Protein AF-A0A258JWQ1-F1 (afdb_monomer_lite)

Sequence (108 aa):
DQKWYSHDSGIPHIKLFWLHVFNKKRPSMVSNYIIPSEFEMLEALSKNSGVAVTWDINARSFIQEEKLQLLWKTDQMPGTEAYLLSAKNTGFNLVAEEIESELKKLLS

Foldseek 3Di:
DAAEEEQDQVCPQQQQCCCQVVVDGRPPDGHPYHHNDPLVSLVVCLVDGHDYGDDCVSCVVCVVVVSDDDPDDDPRGDDDDDDDDDDPDCPCVVVSVVVVVVVVVVVD

Secondary structure (DSSP, 8-state):
---BEES-SS-HHHHHHHHHHHSSPPPS---SEE-SSHHHHHHHHHTSS-B----HHHHHHHHHTTSS------S-SPP--------SSGGGHHHHHHHHHHHHHHH-

Structure (mmCIF, N/CA/C/O backbone):
data_AF-A0A258JWQ1-F1
#
_entry.id   AF-A0A258JWQ1-F1
#
loop_
_atom_site.group_PDB
_atom_site.id
_atom_site.type_symbol
_atom_site.label_atom_id
_atom_site.label_alt_id
_atom_site.label_comp_id
_atom_site.label_asym_id
_atom_site.label_entity_id
_atom_site.label_seq_id
_atom_site.pdbx_PDB_ins_code
_atom_site.Cartn_x
_atom_site.Cartn_y
_atom_site.Cartn_z
_atom_site.occupancy
_atom_site.B_iso_or_equiv
_atom_site.auth_seq_id
_atom_site.auth_comp_id
_atom_site.auth_asym_id
_atom_site.auth_atom_id
_atom_site.pdbx_PDB_model_num
ATOM 1 N N . ASP A 1 1 ? 15.851 -0.627 -17.740 1.00 82.25 1 ASP A N 1
ATOM 2 C CA . ASP A 1 1 ? 15.770 -0.615 -16.265 1.00 82.25 1 ASP A CA 1
ATOM 3 C C . ASP A 1 1 ? 14.334 -0.582 -15.781 1.00 82.25 1 ASP A C 1
ATOM 5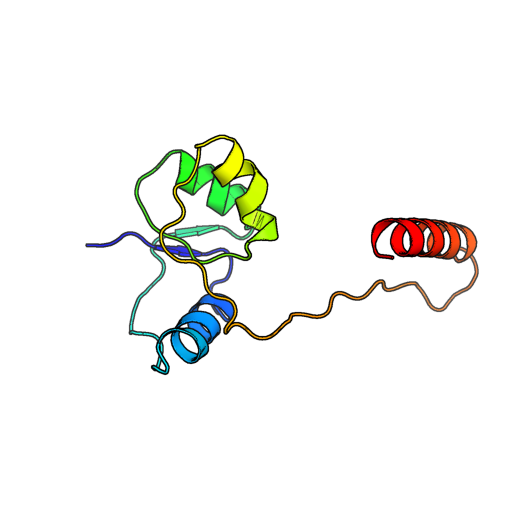 O O . ASP A 1 1 ? 13.502 0.075 -16.398 1.00 82.25 1 ASP A O 1
ATOM 9 N N . GLN A 1 2 ? 14.037 -1.314 -14.706 1.00 87.69 2 GLN A N 1
ATOM 10 C CA . GLN A 1 2 ? 12.702 -1.371 -14.107 1.00 87.69 2 GLN A CA 1
ATOM 11 C C . GLN A 1 2 ? 12.438 -0.118 -13.264 1.00 87.69 2 GLN A C 1
ATOM 13 O O . GLN A 1 2 ? 13.208 0.173 -12.351 1.00 87.69 2 GLN A O 1
ATOM 18 N N . LYS A 1 3 ? 11.329 0.582 -13.536 1.00 92.81 3 LYS A N 1
ATOM 19 C CA . LYS A 1 3 ? 10.863 1.719 -12.729 1.00 92.81 3 LYS A CA 1
ATOM 20 C C . LYS A 1 3 ? 10.084 1.227 -11.511 1.00 92.81 3 LYS A C 1
ATOM 22 O O . LYS A 1 3 ? 9.146 0.443 -11.671 1.00 92.81 3 LYS A O 1
ATOM 27 N N . TRP A 1 4 ? 10.451 1.711 -10.331 1.00 91.31 4 TRP A N 1
ATOM 28 C CA . TRP A 1 4 ? 9.839 1.373 -9.049 1.00 91.31 4 TRP A CA 1
ATOM 29 C C . TRP A 1 4 ? 9.147 2.577 -8.418 1.00 91.31 4 TRP A C 1
ATOM 31 O O . TRP A 1 4 ? 9.740 3.653 -8.305 1.00 91.31 4 TRP A O 1
ATOM 41 N N . TYR A 1 5 ? 7.917 2.357 -7.969 1.00 93.19 5 TYR A N 1
ATOM 42 C CA . TYR A 1 5 ? 7.102 3.309 -7.226 1.00 93.19 5 TYR A CA 1
ATOM 43 C C . TYR A 1 5 ? 6.995 2.851 -5.765 1.00 93.19 5 TYR A C 1
ATOM 45 O O . TYR A 1 5 ? 6.887 1.654 -5.488 1.00 93.19 5 TYR A O 1
ATOM 53 N N . SER A 1 6 ? 7.064 3.799 -4.833 1.00 90.44 6 SER A N 1
ATOM 54 C CA . SER A 1 6 ? 6.908 3.567 -3.392 1.00 90.44 6 SER A CA 1
ATOM 55 C C . SER A 1 6 ? 6.200 4.751 -2.742 1.00 90.44 6 SER A C 1
ATOM 57 O O . SER A 1 6 ? 6.323 5.870 -3.235 1.00 90.44 6 SER A O 1
ATOM 59 N N . HIS A 1 7 ? 5.500 4.524 -1.630 1.00 87.44 7 HIS A N 1
ATOM 60 C CA . HIS A 1 7 ? 4.893 5.608 -0.852 1.00 87.44 7 HIS A CA 1
ATOM 61 C C . HIS A 1 7 ? 5.747 6.057 0.338 1.00 87.44 7 HIS A C 1
ATOM 63 O O . HIS A 1 7 ? 5.671 7.199 0.774 1.00 87.44 7 HIS A O 1
ATOM 69 N N . ASP A 1 8 ? 6.632 5.185 0.815 1.00 80.94 8 ASP A N 1
ATOM 70 C CA . ASP A 1 8 ? 7.587 5.479 1.881 1.00 80.94 8 ASP A CA 1
ATOM 71 C C . ASP A 1 8 ? 9.020 5.319 1.351 1.00 80.94 8 ASP A C 1
ATOM 73 O O . ASP A 1 8 ? 9.296 4.456 0.516 1.00 80.94 8 ASP A O 1
ATOM 77 N N . SER A 1 9 ? 9.938 6.151 1.836 1.00 63.03 9 SER A N 1
ATOM 78 C CA . SER A 1 9 ? 11.378 6.083 1.571 1.00 63.03 9 SER A CA 1
ATOM 79 C C . SER A 1 9 ? 12.112 5.046 2.433 1.00 63.03 9 SER A C 1
ATOM 81 O O . SER A 1 9 ? 13.160 4.548 2.019 1.00 63.03 9 SER A O 1
ATOM 83 N N . GLY A 1 10 ? 11.554 4.671 3.593 1.00 62.03 10 GLY A N 1
ATOM 84 C CA . GLY A 1 10 ? 12.067 3.597 4.457 1.00 62.03 10 GLY A CA 1
ATOM 85 C C . GLY A 1 10 ? 11.683 2.192 3.977 1.00 62.03 10 GLY A C 1
ATOM 86 O O . GLY A 1 10 ? 12.328 1.200 4.319 1.00 62.03 10 GLY A O 1
ATOM 87 N N . ILE A 1 11 ? 10.649 2.123 3.138 1.00 65.38 11 ILE A N 1
ATOM 88 C CA . ILE A 1 11 ? 10.155 0.952 2.416 1.00 65.38 11 ILE A CA 1
ATOM 89 C C . ILE A 1 11 ? 10.035 -0.351 3.257 1.00 65.38 11 ILE A C 1
ATOM 91 O O . ILE A 1 11 ? 10.526 -1.410 2.827 1.00 65.38 11 ILE A O 1
ATOM 95 N N . PRO A 1 12 ? 9.361 -0.345 4.429 1.00 71.00 12 PRO A N 1
ATOM 96 C CA . PRO A 1 12 ? 9.192 -1.557 5.233 1.00 71.00 12 PRO A CA 1
ATOM 97 C C . PRO A 1 12 ? 8.458 -2.666 4.472 1.00 71.00 12 PRO A C 1
ATOM 99 O O . PRO A 1 12 ? 8.894 -3.814 4.496 1.00 71.00 12 PRO A O 1
ATOM 102 N N . HIS A 1 13 ? 7.406 -2.327 3.720 1.00 76.62 13 HIS A N 1
ATOM 103 C CA . HIS A 1 13 ? 6.570 -3.309 3.020 1.00 76.62 13 HIS A CA 1
ATOM 104 C C . HIS A 1 13 ? 7.313 -4.050 1.902 1.00 76.62 13 HIS A C 1
ATOM 106 O O . HIS A 1 13 ? 7.201 -5.267 1.805 1.00 76.62 13 HIS A O 1
ATOM 112 N N . ILE A 1 14 ? 8.153 -3.368 1.111 1.00 80.19 14 ILE A N 1
ATOM 113 C CA . ILE A 1 14 ? 8.996 -4.046 0.104 1.00 80.19 14 ILE A CA 1
ATOM 114 C C . ILE A 1 14 ? 10.068 -4.888 0.794 1.00 80.19 14 ILE A C 1
ATOM 116 O O . ILE A 1 14 ? 10.371 -5.993 0.356 1.00 80.19 14 ILE A O 1
ATOM 120 N N . LYS A 1 15 ? 10.657 -4.404 1.894 1.00 84.25 15 LYS A N 1
ATOM 121 C CA . LYS A 1 15 ? 11.621 -5.215 2.646 1.00 84.25 15 LYS A CA 1
ATOM 122 C C . LYS A 1 15 ? 10.971 -6.505 3.161 1.00 84.25 15 LYS A C 1
ATOM 124 O O . LYS A 1 15 ? 11.559 -7.571 2.993 1.00 84.25 15 LYS A O 1
ATOM 129 N N . LEU A 1 16 ? 9.777 -6.403 3.745 1.00 86.50 16 LEU A N 1
ATOM 130 C CA . LEU A 1 16 ? 9.007 -7.540 4.246 1.00 86.50 16 LEU A CA 1
ATOM 131 C C . LEU A 1 16 ? 8.565 -8.467 3.116 1.00 86.50 16 LEU A C 1
ATOM 133 O O . LEU A 1 16 ? 8.751 -9.670 3.241 1.00 86.50 16 LEU A O 1
ATOM 137 N N . PHE A 1 17 ? 8.086 -7.942 1.987 1.00 88.25 17 PHE A N 1
ATOM 138 C CA . PHE A 1 17 ? 7.730 -8.774 0.838 1.00 88.25 17 PHE A CA 1
ATOM 139 C C . PHE A 1 17 ? 8.923 -9.606 0.375 1.00 88.25 17 PHE A C 1
ATOM 141 O O . PHE A 1 17 ? 8.803 -10.811 0.214 1.00 88.25 17 PHE A O 1
ATOM 148 N N . TRP A 1 18 ? 10.111 -9.024 0.215 1.00 89.44 18 TRP A N 1
ATOM 149 C CA . TRP A 1 18 ? 11.258 -9.797 -0.273 1.00 89.44 18 TRP A CA 1
ATOM 150 C C . TRP A 1 18 ? 11.692 -10.857 0.739 1.00 89.44 18 TRP A C 1
ATOM 152 O O . TRP A 1 18 ? 12.027 -11.982 0.355 1.00 89.44 18 TRP A O 1
ATOM 162 N N . LEU A 1 19 ? 11.626 -10.513 2.026 1.00 90.62 19 LEU A N 1
ATOM 163 C CA . LEU A 1 19 ? 11.926 -11.435 3.109 1.00 90.62 19 LEU A CA 1
ATOM 164 C C . LEU A 1 19 ? 10.931 -12.602 3.155 1.00 90.62 19 LEU A C 1
ATOM 166 O O . LEU A 1 19 ? 11.361 -13.745 3.177 1.00 90.62 19 LEU A O 1
ATOM 170 N N . HIS A 1 20 ? 9.626 -12.341 3.143 1.00 89.94 20 HIS A N 1
ATOM 171 C CA . HIS A 1 20 ? 8.603 -13.370 3.345 1.00 89.94 20 HIS A CA 1
ATOM 172 C C . HIS A 1 20 ? 8.236 -14.130 2.066 1.00 89.94 20 HIS A C 1
ATOM 174 O O . HIS A 1 20 ? 7.953 -15.321 2.116 1.00 89.94 20 HIS A O 1
ATOM 180 N N . VAL A 1 21 ? 8.267 -13.470 0.908 1.00 88.69 21 VAL A N 1
ATOM 181 C CA . VAL A 1 21 ? 7.835 -14.059 -0.370 1.00 88.69 21 VAL A CA 1
ATOM 182 C C . VAL A 1 21 ? 8.967 -14.807 -1.057 1.00 88.69 21 VAL A C 1
ATOM 184 O O . VAL A 1 21 ? 8.743 -15.861 -1.645 1.00 88.69 21 VAL A O 1
ATOM 187 N N . PHE A 1 22 ? 10.193 -14.283 -0.978 1.00 89.50 22 PHE A N 1
ATOM 188 C CA . PHE A 1 22 ? 11.351 -14.880 -1.646 1.00 89.50 22 PHE A CA 1
ATOM 189 C C . PHE A 1 22 ? 12.375 -15.485 -0.688 1.00 89.50 22 PHE A C 1
ATOM 191 O O . PHE A 1 22 ? 13.378 -16.018 -1.165 1.00 89.50 22 PHE A O 1
ATOM 198 N N . ASN A 1 23 ? 12.163 -15.394 0.631 1.00 89.38 23 ASN A N 1
ATOM 199 C CA . ASN A 1 23 ? 13.141 -15.790 1.648 1.00 89.38 23 ASN A CA 1
ATOM 200 C C . ASN A 1 23 ? 14.527 -15.166 1.401 1.00 89.38 23 ASN A C 1
ATOM 202 O O . ASN A 1 23 ? 15.565 -15.824 1.494 1.00 89.38 23 ASN A O 1
ATOM 206 N N . LYS A 1 24 ? 14.545 -13.893 0.982 1.00 88.69 24 LYS A N 1
ATOM 207 C CA . LYS A 1 24 ? 15.761 -13.191 0.556 1.00 88.69 24 LYS A CA 1
ATOM 208 C C . LYS A 1 24 ? 15.820 -11.781 1.114 1.00 88.69 24 LYS A C 1
ATOM 210 O O . LYS A 1 24 ? 14.814 -11.104 1.304 1.00 88.69 24 LYS A O 1
ATOM 215 N N . LYS A 1 25 ? 17.047 -11.290 1.300 1.00 84.44 25 LYS A N 1
ATOM 216 C CA . LYS A 1 25 ? 17.266 -9.862 1.526 1.00 84.44 25 LYS A CA 1
ATOM 217 C C . LYS A 1 25 ? 16.783 -9.089 0.298 1.00 84.44 25 LYS A C 1
ATOM 219 O O . LYS A 1 25 ? 17.044 -9.487 -0.838 1.00 84.44 25 LYS A O 1
ATOM 224 N N . ARG A 1 26 ? 16.125 -7.957 0.544 1.00 82.44 26 ARG A N 1
ATOM 225 C CA . ARG A 1 26 ? 15.786 -6.986 -0.496 1.00 82.44 26 ARG A CA 1
ATOM 226 C C . ARG A 1 26 ? 17.046 -6.637 -1.322 1.00 82.44 26 ARG A C 1
ATOM 228 O O . ARG A 1 26 ? 18.066 -6.288 -0.719 1.00 82.44 26 ARG A O 1
ATOM 235 N N . PRO A 1 27 ? 16.988 -6.698 -2.665 1.00 80.69 27 PRO A N 1
ATOM 236 C CA . PRO A 1 27 ? 18.031 -6.201 -3.548 1.00 80.69 27 PRO A CA 1
ATOM 237 C C . PRO A 1 27 ? 18.345 -4.733 -3.263 1.00 80.69 27 PRO A C 1
ATOM 239 O O . PRO A 1 27 ? 17.515 -4.000 -2.719 1.00 80.69 27 PRO A O 1
ATOM 242 N N . SER A 1 28 ? 19.509 -4.272 -3.714 1.00 77.06 28 SER A N 1
ATOM 243 C CA . SER A 1 28 ? 19.875 -2.849 -3.737 1.00 77.06 28 SER A CA 1
ATOM 244 C C . SER A 1 28 ? 19.069 -2.073 -4.795 1.00 77.06 28 SER A C 1
ATOM 246 O O . SER A 1 28 ? 19.629 -1.403 -5.653 1.00 77.06 28 SER A O 1
ATOM 248 N N . MET A 1 29 ? 17.743 -2.210 -4.779 1.00 75.19 29 MET A N 1
ATOM 249 C CA . MET A 1 29 ? 16.819 -1.4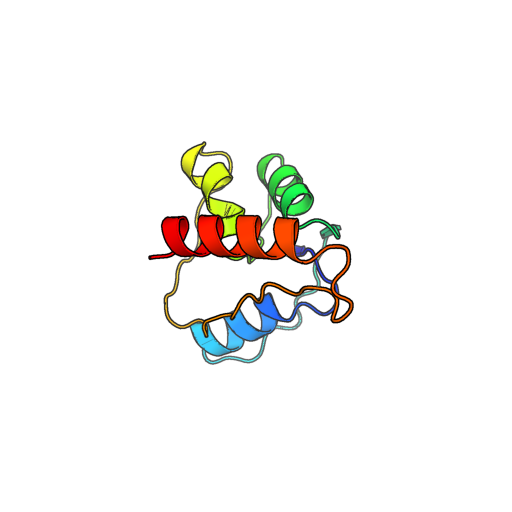25 -5.592 1.00 75.19 29 MET A CA 1
ATOM 250 C C . MET A 1 29 ? 16.624 -0.055 -4.941 1.00 75.19 29 MET A C 1
ATOM 252 O O . MET A 1 29 ? 16.554 0.046 -3.713 1.00 75.19 29 MET A O 1
ATOM 256 N N . VAL A 1 30 ? 16.497 0.987 -5.753 1.00 79.38 30 VAL A N 1
ATOM 257 C CA . VAL A 1 30 ? 16.146 2.341 -5.316 1.00 79.38 30 VAL A CA 1
ATOM 258 C C . VAL A 1 30 ? 14.822 2.687 -5.978 1.00 79.38 30 VAL A C 1
ATOM 260 O O . VAL A 1 30 ? 14.669 2.475 -7.180 1.00 79.38 30 VAL A O 1
ATOM 263 N N . SER A 1 31 ? 13.853 3.163 -5.198 1.00 85.56 31 SER A N 1
ATOM 264 C CA . SER A 1 31 ? 12.580 3.619 -5.756 1.00 85.56 31 SER A CA 1
ATOM 265 C C . SER A 1 31 ? 12.840 4.825 -6.651 1.00 85.56 31 SER A C 1
ATOM 267 O O . SER A 1 31 ? 13.473 5.787 -6.221 1.00 85.56 31 SER A O 1
ATOM 269 N N . ASN A 1 32 ? 12.365 4.774 -7.893 1.00 91.88 32 ASN A N 1
ATOM 270 C CA . ASN A 1 32 ? 12.500 5.885 -8.833 1.00 91.88 32 ASN A CA 1
ATOM 271 C C . ASN A 1 32 ? 11.554 7.031 -8.464 1.00 91.88 32 ASN A C 1
ATOM 273 O O . ASN A 1 32 ? 11.896 8.193 -8.659 1.00 91.88 32 ASN A O 1
ATOM 277 N N . TYR A 1 33 ? 10.383 6.688 -7.925 1.00 92.38 33 TYR A N 1
ATOM 278 C CA . TYR A 1 33 ? 9.355 7.635 -7.515 1.00 92.38 33 TYR A CA 1
ATOM 279 C C . TYR A 1 33 ? 8.900 7.314 -6.092 1.00 92.38 33 TYR A C 1
ATOM 281 O O . TYR A 1 33 ? 8.555 6.168 -5.792 1.00 92.38 33 TYR A O 1
ATOM 289 N N . ILE A 1 34 ? 8.917 8.328 -5.225 1.00 91.50 34 ILE A N 1
ATOM 290 C CA . ILE A 1 34 ? 8.437 8.247 -3.844 1.00 91.50 34 ILE A CA 1
ATOM 291 C C . ILE A 1 34 ? 7.282 9.242 -3.706 1.00 91.50 34 ILE A C 1
ATOM 293 O O . ILE A 1 34 ? 7.512 10.448 -3.755 1.00 91.50 34 ILE A O 1
ATOM 297 N N . ILE A 1 35 ? 6.051 8.737 -3.601 1.00 92.75 35 ILE A N 1
ATOM 298 C CA . ILE A 1 35 ? 4.816 9.536 -3.566 1.00 92.75 35 ILE A CA 1
ATOM 299 C C . ILE A 1 35 ? 4.111 9.259 -2.230 1.00 92.75 35 ILE A C 1
ATOM 301 O O . ILE A 1 35 ? 3.561 8.173 -2.084 1.00 92.75 35 ILE A O 1
ATOM 305 N N . PRO A 1 36 ? 4.112 10.194 -1.260 1.00 90.44 36 PRO A N 1
ATOM 306 C CA . PRO A 1 36 ? 3.704 9.924 0.125 1.00 90.44 36 PRO A CA 1
ATOM 307 C C . PRO A 1 36 ? 2.327 9.272 0.309 1.00 90.44 36 PRO A C 1
ATOM 309 O O . PRO A 1 36 ? 2.137 8.483 1.231 1.00 90.44 36 PRO A O 1
ATOM 312 N N . SER A 1 37 ? 1.366 9.589 -0.559 1.00 92.00 37 SER A N 1
ATOM 313 C CA . SER A 1 37 ? 0.060 8.936 -0.572 1.00 92.00 37 SER A CA 1
ATOM 314 C C . SER A 1 37 ? 0.115 7.660 -1.408 1.00 92.00 37 SER A C 1
ATOM 316 O O . SER A 1 37 ? 0.356 7.706 -2.614 1.00 92.00 37 SER A O 1
ATOM 318 N N . GLU A 1 38 ? -0.161 6.510 -0.788 1.00 91.56 38 GLU A N 1
ATOM 319 C CA . GLU A 1 38 ? -0.208 5.233 -1.507 1.00 91.56 38 GLU A CA 1
ATOM 320 C C . GLU A 1 38 ? -1.300 5.221 -2.587 1.00 91.56 38 GLU A C 1
ATOM 322 O O . GLU A 1 38 ? -1.086 4.682 -3.671 1.00 91.56 38 GLU A O 1
ATOM 327 N N . PHE A 1 39 ? -2.431 5.889 -2.343 1.00 95.06 39 PHE A N 1
ATOM 328 C CA . PHE A 1 39 ? -3.475 6.055 -3.353 1.00 95.06 39 PHE A CA 1
ATOM 329 C C . PHE A 1 39 ? -2.972 6.861 -4.558 1.00 95.06 39 PHE A C 1
ATOM 331 O O . PHE A 1 39 ? -3.106 6.417 -5.696 1.00 95.06 39 PHE A O 1
ATOM 338 N N . GLU A 1 40 ? -2.337 8.015 -4.326 1.00 96.25 40 GLU A N 1
ATOM 339 C CA . GLU A 1 40 ? -1.783 8.837 -5.412 1.00 96.25 40 GLU A CA 1
ATOM 340 C C . GLU A 1 40 ? -0.647 8.116 -6.147 1.00 96.25 40 GLU A C 1
ATOM 342 O O . GLU A 1 40 ? -0.499 8.263 -7.360 1.00 96.25 40 GLU A O 1
ATOM 347 N N . MET A 1 41 ? 0.137 7.300 -5.437 1.00 95.88 41 MET A N 1
ATOM 348 C CA . MET A 1 41 ? 1.163 6.446 -6.028 1.00 95.88 41 MET A CA 1
ATOM 349 C C . MET A 1 41 ? 0.551 5.433 -7.003 1.00 95.88 41 MET A C 1
ATOM 351 O O . MET A 1 41 ? 1.062 5.280 -8.113 1.00 95.88 41 MET A O 1
ATOM 355 N N . LEU A 1 42 ? -0.528 4.747 -6.610 1.00 96.81 42 LEU A N 1
ATOM 356 C CA . LEU A 1 42 ? -1.228 3.780 -7.464 1.00 96.81 42 LEU A CA 1
ATOM 357 C C . LEU A 1 42 ? -1.935 4.463 -8.639 1.00 96.81 42 LEU A C 1
ATOM 359 O O . LEU A 1 42 ? -1.854 3.972 -9.764 1.00 96.81 42 LEU A O 1
ATOM 363 N N . GLU A 1 43 ? -2.535 5.631 -8.418 1.00 97.69 43 GLU A N 1
ATOM 364 C CA . GLU A 1 43 ? -3.122 6.462 -9.472 1.00 97.69 43 GLU A CA 1
ATOM 365 C C . GLU A 1 43 ? -2.057 6.889 -10.497 1.00 97.69 43 GLU A C 1
ATOM 367 O O . GLU A 1 43 ? -2.252 6.741 -11.706 1.00 97.69 43 GLU A O 1
ATOM 372 N N . ALA A 1 44 ? -0.891 7.352 -10.038 1.00 97.31 44 ALA A N 1
ATOM 373 C CA . ALA A 1 44 ? 0.229 7.694 -10.909 1.00 97.31 44 ALA A CA 1
ATOM 374 C C . ALA A 1 44 ? 0.763 6.466 -11.659 1.00 97.31 44 ALA A C 1
ATOM 376 O O . ALA A 1 44 ? 1.029 6.557 -12.860 1.00 97.31 44 ALA A O 1
ATOM 377 N N . LEU A 1 45 ? 0.892 5.322 -10.982 1.00 97.25 45 LEU A N 1
ATOM 378 C CA . LEU A 1 45 ? 1.315 4.069 -11.600 1.00 97.25 45 LEU A CA 1
ATOM 379 C C . LEU A 1 45 ? 0.321 3.605 -12.671 1.00 97.25 45 LEU A C 1
ATOM 381 O O . LEU A 1 45 ? 0.758 3.193 -13.734 1.00 97.25 45 LEU A O 1
ATOM 385 N N . SER A 1 46 ? -0.989 3.739 -12.448 1.00 97.62 46 SER A N 1
ATOM 386 C CA . SER A 1 46 ? -2.016 3.319 -13.418 1.00 97.62 46 SER A CA 1
ATOM 387 C C . SER A 1 46 ? -1.953 4.067 -14.752 1.00 97.62 46 SER A C 1
ATOM 389 O O . SER A 1 46 ? -2.407 3.578 -15.782 1.00 97.62 46 SER A O 1
ATOM 391 N N . LYS A 1 47 ? -1.350 5.259 -14.744 1.00 97.56 47 LYS A N 1
ATOM 392 C CA . LYS A 1 47 ? -1.168 6.121 -15.917 1.00 97.56 47 LYS A CA 1
ATOM 393 C C . LYS A 1 47 ? 0.223 5.988 -16.542 1.00 97.56 47 LYS A C 1
ATOM 395 O O . LYS A 1 47 ? 0.533 6.707 -17.488 1.00 97.56 47 LYS A O 1
ATOM 400 N N . ASN A 1 48 ? 1.088 5.128 -15.998 1.00 96.94 48 ASN A N 1
ATOM 401 C CA . ASN A 1 48 ? 2.498 5.026 -16.366 1.00 96.94 48 ASN A CA 1
ATOM 402 C C . ASN A 1 48 ? 2.991 3.568 -16.375 1.00 96.94 48 ASN A C 1
ATOM 404 O O . ASN A 1 48 ? 2.296 2.632 -16.008 1.00 96.94 48 ASN A O 1
ATOM 408 N N . SER A 1 49 ? 4.239 3.363 -16.797 1.00 95.00 49 SER A N 1
ATOM 409 C CA . SER A 1 49 ? 4.900 2.056 -16.745 1.00 95.00 49 SER A CA 1
ATOM 410 C C . SER A 1 49 ? 5.784 1.942 -15.501 1.00 95.00 49 SER A C 1
ATOM 412 O O . SER A 1 49 ? 6.708 2.745 -15.324 1.00 95.00 49 SER A O 1
ATOM 414 N N . GLY A 1 50 ? 5.585 0.908 -14.693 1.00 94.69 50 GLY A N 1
ATOM 415 C CA . GLY A 1 50 ? 6.427 0.630 -13.536 1.00 94.69 50 GLY A CA 1
ATOM 416 C C . GLY A 1 50 ? 5.877 -0.511 -12.701 1.00 94.69 50 GLY A C 1
ATOM 417 O O . GLY A 1 50 ? 4.968 -1.218 -13.125 1.00 94.69 50 GLY A O 1
ATOM 418 N N . VAL A 1 51 ? 6.437 -0.681 -11.510 1.00 93.75 51 VAL A N 1
ATOM 419 C CA . VAL A 1 51 ? 5.943 -1.639 -10.521 1.00 93.75 51 VAL A CA 1
ATOM 420 C C . VAL A 1 51 ? 5.931 -1.009 -9.134 1.00 93.75 51 VAL A C 1
ATOM 422 O O . VAL A 1 51 ? 6.781 -0.177 -8.804 1.00 93.75 51 VAL A O 1
ATOM 425 N N . ALA A 1 52 ? 4.972 -1.435 -8.323 1.00 93.19 52 ALA A N 1
ATOM 426 C CA . ALA A 1 52 ? 4.875 -1.121 -6.907 1.00 93.19 52 ALA A CA 1
ATOM 427 C C . ALA A 1 52 ? 4.535 -2.395 -6.133 1.00 93.19 52 ALA A C 1
ATOM 429 O O . ALA A 1 52 ? 4.049 -3.377 -6.694 1.00 93.19 52 ALA A O 1
ATOM 430 N N . VAL A 1 53 ? 4.786 -2.358 -4.832 1.00 90.94 53 VAL A N 1
ATOM 431 C CA . VAL A 1 53 ? 4.350 -3.381 -3.882 1.00 90.94 53 VAL A CA 1
ATOM 432 C C . VAL A 1 53 ? 3.440 -2.665 -2.907 1.00 90.94 53 VAL A C 1
ATOM 434 O O . VAL A 1 53 ? 3.820 -1.628 -2.367 1.00 90.94 53 VAL A O 1
ATOM 437 N N . THR A 1 54 ? 2.249 -3.203 -2.709 1.00 90.38 54 THR A N 1
ATOM 438 C CA . THR A 1 54 ? 1.188 -2.575 -1.926 1.00 90.38 54 THR A CA 1
ATOM 439 C C . THR A 1 54 ? 0.335 -3.661 -1.283 1.00 90.38 54 THR A C 1
ATOM 441 O O . THR A 1 54 ? 0.421 -4.834 -1.663 1.00 90.38 54 THR A O 1
ATOM 444 N N . TRP A 1 55 ? -0.471 -3.277 -0.301 1.00 88.06 55 TRP A N 1
ATOM 445 C CA . TRP A 1 55 ? -1.482 -4.151 0.271 1.00 88.06 55 TRP A CA 1
ATOM 446 C C . TRP A 1 55 ? -2.611 -4.393 -0.732 1.00 88.06 55 TRP A C 1
ATOM 448 O O . TRP A 1 55 ? -2.993 -3.508 -1.500 1.00 88.06 55 TRP A O 1
ATOM 458 N N . ASP A 1 56 ? -3.170 -5.599 -0.713 1.00 88.69 56 ASP A N 1
ATOM 459 C CA . ASP A 1 56 ? -4.231 -6.006 -1.636 1.00 88.69 56 ASP A CA 1
ATOM 460 C C . ASP A 1 56 ? -5.469 -5.101 -1.532 1.00 88.69 56 ASP A C 1
ATOM 462 O O . ASP A 1 56 ? -6.074 -4.765 -2.549 1.00 88.69 56 ASP A O 1
ATOM 466 N N . ILE A 1 57 ? -5.809 -4.661 -0.317 1.00 89.62 57 ILE A N 1
ATOM 467 C CA . ILE A 1 57 ? -6.928 -3.758 -0.046 1.00 89.62 57 ILE A CA 1
ATOM 468 C C . ILE A 1 57 ? -6.760 -2.400 -0.739 1.00 89.62 57 ILE A C 1
ATOM 470 O O . ILE A 1 57 ? -7.738 -1.871 -1.263 1.00 89.62 57 ILE A O 1
ATOM 474 N N . ASN A 1 58 ? -5.530 -1.888 -0.833 1.00 91.44 58 ASN A N 1
ATOM 475 C CA . ASN A 1 58 ? -5.244 -0.576 -1.418 1.00 91.44 58 ASN A CA 1
ATOM 476 C C . ASN A 1 58 ? -5.245 -0.619 -2.953 1.00 91.44 58 ASN A C 1
ATOM 478 O O . ASN A 1 58 ? -5.653 0.344 -3.598 1.00 91.44 58 ASN A O 1
ATOM 482 N N . ALA A 1 59 ? -4.855 -1.750 -3.550 1.00 94.50 59 ALA A N 1
ATOM 483 C CA . ALA A 1 59 ? -4.897 -1.952 -5.002 1.00 94.50 59 ALA A CA 1
ATOM 484 C C . ALA A 1 59 ? -6.240 -2.484 -5.527 1.00 94.50 59 ALA A C 1
ATOM 486 O O . ALA A 1 59 ? -6.422 -2.572 -6.743 1.00 94.50 59 ALA A O 1
ATOM 487 N N . ARG A 1 60 ? -7.169 -2.871 -4.643 1.00 95.50 60 ARG A N 1
ATOM 488 C CA . ARG A 1 60 ? -8.369 -3.639 -5.005 1.00 95.50 60 ARG A CA 1
ATOM 489 C C . ARG A 1 60 ? -9.198 -2.976 -6.103 1.00 95.50 60 ARG A C 1
ATOM 491 O O . ARG A 1 60 ? -9.488 -3.634 -7.099 1.00 95.50 60 ARG A O 1
ATOM 498 N N . SER A 1 61 ? -9.542 -1.698 -5.941 1.00 97.00 61 SER A N 1
ATOM 499 C CA . SER A 1 61 ? -10.329 -0.950 -6.931 1.00 97.00 61 SER A CA 1
ATOM 500 C C . SER A 1 61 ? -9.588 -0.819 -8.260 1.00 97.00 61 SER A C 1
ATOM 502 O O . SER A 1 61 ? -10.151 -1.110 -9.307 1.00 97.00 61 SER A O 1
ATOM 504 N N . PHE A 1 62 ? -8.296 -0.487 -8.230 1.00 97.88 62 PHE A N 1
ATOM 505 C CA . PHE A 1 62 ? -7.479 -0.350 -9.437 1.00 97.88 62 PHE A CA 1
ATOM 506 C C . PHE A 1 62 ? -7.372 -1.648 -10.245 1.00 97.88 62 PHE A C 1
ATOM 508 O O . PHE A 1 62 ? -7.349 -1.598 -11.471 1.00 97.88 62 PHE A O 1
ATOM 515 N N . ILE A 1 63 ? -7.302 -2.803 -9.579 1.00 97.38 63 ILE A N 1
ATOM 516 C CA . ILE A 1 63 ? -7.271 -4.109 -10.251 1.00 97.38 63 ILE A CA 1
ATOM 517 C C . ILE A 1 63 ? -8.654 -4.453 -10.819 1.00 97.38 63 ILE A C 1
ATOM 519 O O . ILE A 1 63 ? -8.745 -4.917 -11.951 1.00 97.38 63 ILE A O 1
ATOM 523 N N . GLN A 1 64 ? -9.727 -4.219 -10.055 1.00 97.50 64 GLN A N 1
ATOM 524 C CA . GLN A 1 64 ? -11.107 -4.473 -10.497 1.00 97.50 64 GLN A CA 1
ATOM 525 C C . GLN A 1 64 ? -11.519 -3.597 -11.684 1.00 97.50 64 GLN A C 1
ATOM 527 O O . GLN A 1 64 ? -12.253 -4.051 -12.554 1.00 97.50 64 GLN A O 1
ATOM 532 N N . GLU A 1 65 ? -11.030 -2.360 -11.726 1.00 97.69 65 GLU A N 1
ATOM 533 C CA . GLU A 1 65 ? -11.240 -1.410 -12.822 1.00 97.69 65 GLU A CA 1
ATOM 534 C C . GLU A 1 65 ? -10.241 -1.597 -13.979 1.00 97.69 65 GLU A C 1
ATOM 536 O O . GLU A 1 65 ? -10.189 -0.758 -14.875 1.00 97.69 65 GLU A O 1
ATOM 541 N N . GLU A 1 66 ? -9.413 -2.648 -13.950 1.00 97.50 66 GLU A N 1
ATOM 542 C CA . GLU A 1 66 ? -8.388 -2.957 -14.964 1.00 97.50 66 GLU A CA 1
ATOM 543 C C . GLU A 1 66 ? -7.353 -1.833 -15.195 1.00 97.50 66 GLU A C 1
ATOM 545 O O . GLU A 1 66 ? -6.624 -1.818 -16.186 1.00 97.50 66 GLU A O 1
ATOM 550 N N . LYS A 1 67 ? -7.232 -0.900 -14.244 1.00 97.94 67 LYS A N 1
ATOM 551 C CA . LYS A 1 67 ? -6.248 0.195 -14.250 1.00 97.94 67 LYS A CA 1
ATOM 552 C C . LYS A 1 67 ? -4.845 -0.272 -13.876 1.00 97.94 67 LYS A C 1
ATOM 554 O O . LYS A 1 67 ? -3.860 0.360 -14.252 1.00 97.94 67 LYS A O 1
ATOM 559 N N . LEU A 1 68 ? -4.745 -1.347 -13.095 1.00 97.94 68 LEU A N 1
ATOM 560 C CA . LEU A 1 68 ? -3.486 -1.968 -12.695 1.00 97.94 68 LEU A CA 1
ATOM 561 C C . LEU A 1 68 ? -3.543 -3.479 -12.893 1.00 97.94 68 LEU A C 1
ATOM 563 O O . LEU A 1 68 ? -4.545 -4.128 -12.610 1.00 97.94 68 LEU A O 1
ATOM 567 N N . GLN A 1 69 ? -2.414 -4.046 -13.309 1.00 97.44 69 GLN A N 1
ATOM 568 C CA . GLN A 1 69 ? -2.249 -5.486 -13.439 1.00 97.44 69 GLN A CA 1
ATOM 569 C C . GLN A 1 69 ? -1.600 -6.072 -12.181 1.00 97.44 69 GLN A C 1
ATOM 571 O O . GLN A 1 69 ? -0.533 -5.633 -11.746 1.00 97.44 69 GLN A O 1
ATOM 576 N N . LEU A 1 70 ? -2.207 -7.125 -11.633 1.00 96.38 70 LEU A N 1
ATOM 577 C CA . LEU A 1 70 ? -1.601 -7.927 -10.575 1.00 96.38 70 LEU A CA 1
ATOM 578 C C . LEU A 1 70 ? -0.437 -8.755 -11.142 1.00 96.38 70 LEU A C 1
ATOM 580 O O . LEU A 1 70 ? -0.643 -9.627 -11.983 1.00 96.38 70 LEU A O 1
ATOM 584 N N . LEU A 1 71 ? 0.780 -8.505 -10.656 1.00 94.56 71 LEU A N 1
ATOM 585 C CA . LEU A 1 71 ? 1.971 -9.274 -11.046 1.00 94.56 71 LEU A CA 1
ATOM 586 C C . LEU A 1 71 ? 2.279 -10.423 -10.086 1.00 94.56 71 LEU A C 1
ATOM 588 O O . LEU A 1 71 ? 2.793 -11.459 -10.500 1.00 94.56 71 LEU A O 1
ATOM 592 N N . TRP A 1 72 ? 1.998 -10.229 -8.797 1.00 92.19 72 TRP A N 1
ATOM 593 C CA . TRP A 1 72 ? 2.289 -11.212 -7.764 1.00 92.19 72 TRP A CA 1
ATOM 594 C C . TRP A 1 72 ? 1.332 -11.062 -6.584 1.00 92.19 72 TRP A C 1
ATOM 596 O O . TRP A 1 72 ? 1.144 -9.958 -6.075 1.00 92.19 72 TRP A O 1
ATOM 606 N N . LYS A 1 73 ? 0.776 -12.182 -6.118 1.00 90.88 73 LYS A N 1
ATOM 607 C CA . LYS A 1 73 ? -0.025 -12.282 -4.892 1.00 90.88 73 LYS A CA 1
ATOM 608 C C . LYS A 1 73 ? 0.547 -13.387 -4.014 1.00 90.88 73 LYS A C 1
ATO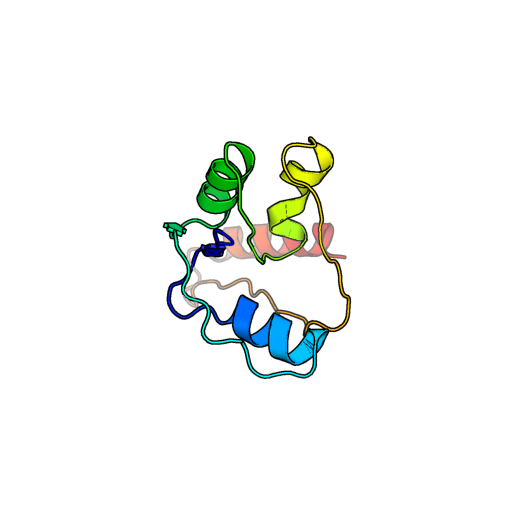M 610 O O . LYS A 1 73 ? 1.061 -14.380 -4.520 1.00 90.88 73 LYS A O 1
ATOM 615 N N . THR A 1 74 ? 0.496 -13.197 -2.705 1.00 86.88 74 THR A N 1
ATOM 616 C CA . THR A 1 74 ? 1.045 -14.141 -1.734 1.00 86.88 74 THR A CA 1
AT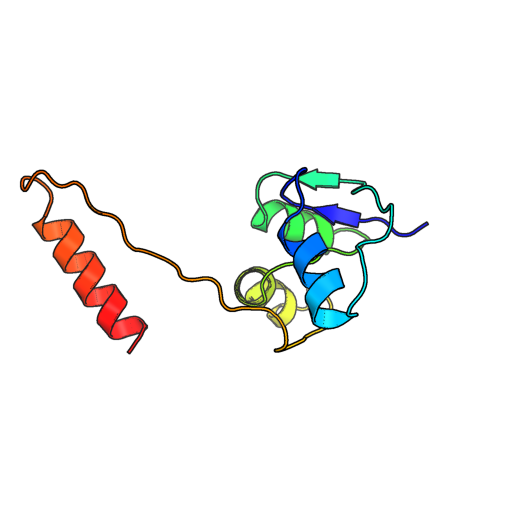OM 617 C C . THR A 1 74 ? 0.325 -14.015 -0.403 1.00 86.88 74 THR A C 1
ATOM 619 O O . THR A 1 74 ? 0.056 -12.904 0.048 1.00 86.88 74 THR A O 1
ATOM 622 N N . ASP A 1 75 ? 0.094 -15.155 0.236 1.00 87.62 75 ASP A N 1
ATOM 623 C CA . ASP A 1 75 ? -0.492 -15.236 1.576 1.00 87.62 75 ASP A CA 1
ATOM 624 C C . ASP A 1 75 ? 0.595 -15.445 2.654 1.00 87.62 75 ASP A C 1
ATOM 626 O O . ASP A 1 75 ? 0.298 -15.694 3.815 1.00 87.62 75 ASP A O 1
ATOM 630 N N . GLN A 1 76 ? 1.880 -15.356 2.274 1.00 89.56 76 GLN A N 1
ATOM 631 C CA . GLN A 1 76 ? 3.033 -15.519 3.178 1.00 89.56 76 GLN A CA 1
ATOM 632 C C . GLN A 1 76 ? 3.360 -14.253 3.983 1.00 89.56 76 GLN A C 1
ATOM 634 O O . GLN A 1 76 ? 4.233 -14.274 4.853 1.00 89.56 76 GLN A O 1
ATOM 639 N N . MET A 1 77 ? 2.723 -13.127 3.656 1.00 87.25 77 MET A N 1
ATOM 640 C CA . MET A 1 77 ? 2.945 -11.875 4.370 1.00 87.25 77 MET A CA 1
ATOM 641 C C . MET A 1 77 ? 2.329 -11.947 5.770 1.00 87.25 77 MET A C 1
ATOM 643 O O . MET A 1 77 ? 1.205 -12.430 5.908 1.00 87.25 77 MET A O 1
ATOM 647 N N . PRO A 1 78 ? 3.019 -11.446 6.809 1.00 84.81 78 PRO A N 1
ATOM 648 C CA . PRO A 1 78 ? 2.417 -11.338 8.128 1.00 84.81 78 PRO A CA 1
ATOM 649 C C . PRO A 1 78 ? 1.213 -10.389 8.083 1.00 84.81 78 PRO A C 1
ATOM 651 O O . PRO A 1 78 ? 1.228 -9.380 7.370 1.00 84.81 78 PRO A O 1
ATOM 654 N N . GLY A 1 79 ? 0.184 -10.705 8.871 1.00 81.62 79 GLY A N 1
ATOM 655 C CA . GLY A 1 79 ? -0.945 -9.804 9.078 1.00 81.62 79 GLY A CA 1
ATOM 656 C C . GLY A 1 79 ? -0.493 -8.486 9.709 1.00 81.62 79 GLY A C 1
ATOM 657 O O . GLY A 1 79 ? 0.465 -8.451 10.482 1.00 81.62 79 GLY A O 1
ATOM 658 N N . THR A 1 80 ? -1.182 -7.399 9.368 1.00 81.94 80 THR A N 1
ATOM 659 C CA . THR A 1 80 ? -1.013 -6.097 10.025 1.00 81.94 80 THR A CA 1
ATOM 660 C C . THR A 1 80 ? -2.289 -5.781 10.785 1.00 81.94 80 THR A C 1
ATOM 662 O O . THR A 1 80 ? -3.361 -5.708 10.188 1.00 81.94 80 THR A O 1
ATOM 665 N N . GLU A 1 81 ? -2.178 -5.620 12.100 1.00 85.50 81 GLU A N 1
ATOM 666 C CA . GLU A 1 81 ? -3.308 -5.227 12.939 1.00 85.50 81 GLU A CA 1
ATOM 667 C C . GLU A 1 81 ? -3.605 -3.734 12.753 1.00 85.50 81 GLU A C 1
ATOM 669 O O . GLU A 1 81 ? -2.695 -2.902 12.719 1.00 85.50 81 GLU A O 1
ATOM 674 N N . ALA A 1 82 ? -4.889 -3.396 12.631 1.00 84.12 82 ALA A N 1
ATOM 675 C CA . ALA A 1 82 ? -5.374 -2.023 12.617 1.00 84.12 82 ALA A CA 1
ATOM 676 C C . ALA A 1 82 ? -6.123 -1.746 13.924 1.00 84.12 82 ALA A C 1
ATOM 678 O O . ALA A 1 82 ? -6.932 -2.562 14.364 1.00 84.12 82 ALA A O 1
ATOM 679 N N . TYR A 1 83 ? -5.865 -0.588 14.531 1.00 87.19 83 TYR A N 1
ATOM 680 C CA . TYR A 1 83 ? -6.454 -0.211 15.813 1.00 87.19 83 TYR A CA 1
ATOM 681 C C . TYR A 1 83 ? -7.316 1.038 15.664 1.00 87.19 83 TYR A C 1
ATOM 683 O O . TYR A 1 83 ? -6.900 2.023 15.054 1.00 87.19 83 TYR A O 1
ATOM 691 N N . LEU A 1 84 ? -8.499 1.012 16.278 1.00 86.06 84 LEU A N 1
ATOM 692 C C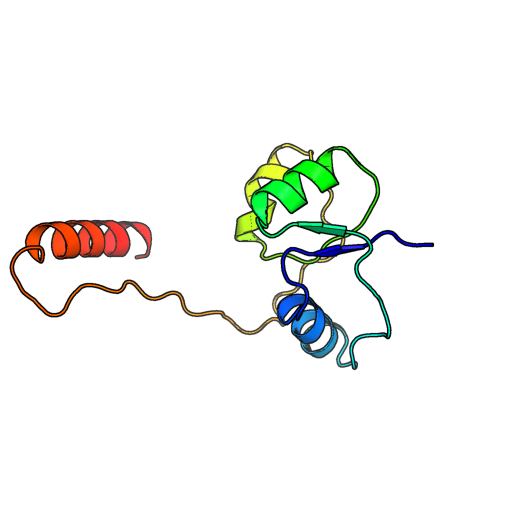A . LEU A 1 84 ? -9.299 2.207 16.518 1.00 86.06 84 LEU A CA 1
ATOM 693 C C . LEU A 1 84 ? -8.807 2.864 17.812 1.00 86.06 84 LEU A C 1
ATOM 695 O O . LEU A 1 84 ? -8.776 2.222 18.860 1.00 86.06 84 LEU A O 1
ATOM 699 N N . LEU A 1 85 ? -8.416 4.136 17.741 1.00 86.25 85 LEU A N 1
ATOM 700 C CA . LEU A 1 85 ? -7.942 4.901 18.894 1.00 86.25 85 LEU A CA 1
ATOM 701 C C . LEU A 1 85 ? -8.943 6.007 19.232 1.00 86.25 85 LEU A C 1
ATOM 703 O O . LEU A 1 85 ? -9.366 6.752 18.350 1.00 86.25 85 LEU A O 1
ATOM 707 N N . SER A 1 86 ? -9.279 6.148 20.514 1.00 83.50 86 SER A N 1
ATOM 708 C CA . SER A 1 86 ? -10.125 7.227 21.030 1.00 83.50 86 SER A CA 1
ATOM 709 C C . SER A 1 86 ? -9.428 7.976 22.167 1.00 83.50 86 SER A C 1
ATOM 711 O O . SER A 1 86 ? -8.524 7.462 22.834 1.00 83.50 86 SER A O 1
ATOM 713 N N . ALA A 1 87 ? -9.809 9.240 22.367 1.00 81.38 87 ALA A N 1
ATOM 714 C CA . ALA A 1 87 ? -9.277 10.033 23.465 1.00 81.38 87 ALA A CA 1
ATOM 715 C C . ALA A 1 87 ? -9.742 9.454 24.807 1.00 81.38 87 ALA A C 1
ATOM 717 O O . ALA A 1 87 ? -10.898 9.086 24.974 1.00 81.38 87 ALA A O 1
ATOM 718 N N . LYS A 1 88 ? -8.858 9.460 25.810 1.00 76.25 88 LYS A N 1
ATOM 719 C CA . LYS A 1 88 ? -9.202 9.001 27.165 1.00 76.25 88 LYS A CA 1
ATOM 720 C C . LYS A 1 88 ? -10.286 9.864 27.839 1.00 76.25 88 LYS A C 1
ATOM 722 O O . LYS A 1 88 ? -10.896 9.423 28.809 1.00 76.25 88 LYS A O 1
ATOM 727 N N . ASN A 1 89 ? -10.479 11.105 27.382 1.00 72.50 89 ASN A N 1
ATOM 728 C CA . ASN A 1 89 ? -11.361 12.075 28.028 1.00 72.50 89 ASN A CA 1
ATOM 729 C C . ASN A 1 89 ? -12.784 12.009 27.450 1.00 72.50 89 ASN A C 1
ATOM 731 O O . ASN A 1 89 ? -12.982 12.131 26.244 1.00 72.50 89 ASN A O 1
ATOM 735 N N . THR A 1 90 ? -13.766 11.844 28.333 1.00 64.50 90 THR A N 1
ATOM 736 C CA . THR A 1 90 ? -15.093 11.271 28.050 1.00 64.50 90 THR A CA 1
ATOM 737 C C . THR A 1 90 ? -16.051 12.153 27.245 1.00 64.50 90 THR A C 1
ATOM 739 O O . THR A 1 90 ? -17.092 11.673 26.802 1.00 64.50 90 THR A O 1
ATOM 742 N N . GLY A 1 91 ? -15.714 13.425 27.014 1.00 63.88 91 GLY A N 1
ATOM 743 C CA . GLY A 1 91 ? -16.595 14.392 26.343 1.00 63.88 91 GLY A CA 1
ATOM 744 C C . GLY A 1 91 ? -16.938 14.063 24.883 1.00 63.88 91 GLY A C 1
ATOM 745 O O . GLY A 1 91 ? -17.918 14.590 24.368 1.00 63.88 91 GLY A O 1
ATOM 746 N N . PHE A 1 92 ? -16.174 13.176 24.234 1.00 61.12 92 PHE A N 1
ATOM 747 C CA . PHE A 1 92 ? -16.389 12.727 22.849 1.00 61.12 92 PHE A CA 1
ATOM 748 C C . PHE A 1 92 ? -16.661 11.214 22.727 1.00 61.12 92 PHE A C 1
ATOM 750 O O . PHE A 1 92 ? -16.651 10.677 21.620 1.00 61.12 92 PHE A O 1
ATOM 757 N N . ASN A 1 93 ? -16.921 10.516 23.841 1.00 73.12 93 ASN A N 1
ATOM 758 C CA . ASN A 1 93 ? -17.026 9.052 23.837 1.00 73.12 93 ASN A CA 1
ATOM 759 C C . ASN A 1 93 ? -18.233 8.520 23.064 1.00 73.12 93 ASN A C 1
ATOM 761 O O . ASN A 1 93 ? -18.106 7.486 22.426 1.00 73.12 93 ASN A O 1
ATOM 765 N N . LEU A 1 94 ? -19.360 9.236 23.039 1.00 81.50 94 LEU A N 1
ATOM 766 C CA . LEU A 1 94 ? -20.570 8.750 22.363 1.00 81.50 94 LEU A CA 1
ATOM 767 C C . LEU A 1 94 ? -20.360 8.538 20.854 1.00 81.50 94 LEU A C 1
ATOM 769 O O . LEU A 1 94 ? -20.805 7.536 20.307 1.00 81.50 94 LEU A O 1
ATOM 773 N N . VAL A 1 95 ? -19.628 9.439 20.188 1.00 84.19 95 VAL A N 1
ATOM 774 C CA . VAL A 1 95 ? -19.311 9.299 18.754 1.00 84.19 95 VAL A CA 1
ATOM 775 C C . VAL A 1 95 ? -18.311 8.163 18.527 1.00 84.19 95 VAL A C 1
ATOM 777 O O . VAL A 1 95 ? -18.435 7.411 17.566 1.00 84.19 95 VAL A O 1
ATOM 780 N N . ALA A 1 96 ? -17.323 8.013 19.414 1.00 84.44 96 ALA A N 1
ATOM 781 C CA . ALA A 1 96 ? -16.358 6.920 19.324 1.00 84.44 96 ALA A CA 1
ATOM 782 C C . ALA A 1 96 ? -17.028 5.548 19.524 1.00 84.44 96 ALA A C 1
ATOM 784 O O . ALA A 1 96 ? -16.714 4.615 18.791 1.00 84.44 96 ALA A O 1
ATOM 785 N N . GLU A 1 97 ? -17.973 5.445 20.461 1.00 86.81 97 GLU A N 1
ATOM 786 C CA . GLU A 1 97 ? -18.785 4.247 20.707 1.00 86.81 97 GLU A CA 1
ATOM 787 C C . GLU A 1 97 ? -19.688 3.915 19.511 1.00 86.81 97 GLU A C 1
ATOM 789 O O . GLU A 1 97 ? -19.817 2.748 19.140 1.00 86.81 97 GLU A O 1
ATOM 794 N N . GLU A 1 98 ? -20.277 4.928 18.868 1.00 90.38 98 GLU A N 1
ATOM 795 C CA . GLU A 1 98 ? -21.069 4.750 17.647 1.00 90.38 98 GLU A CA 1
ATOM 796 C C . GLU A 1 98 ? -20.205 4.219 16.492 1.00 90.38 98 GLU A C 1
ATOM 798 O O . GLU A 1 98 ? -20.557 3.216 15.868 1.00 90.38 98 GLU A O 1
ATOM 803 N N . ILE A 1 99 ? -19.027 4.815 16.267 1.00 90.25 99 ILE A N 1
ATOM 804 C CA . ILE A 1 99 ? -18.058 4.343 15.264 1.00 90.25 99 ILE A CA 1
ATOM 805 C C . ILE A 1 99 ? -17.594 2.915 15.580 1.00 90.25 99 ILE A C 1
ATOM 807 O O . ILE A 1 99 ? -17.538 2.077 14.682 1.00 90.25 99 ILE A O 1
ATOM 811 N N . GLU A 1 100 ? -17.276 2.612 16.841 1.00 90.44 100 GLU A N 1
ATOM 812 C CA . GLU A 1 100 ? -16.869 1.269 17.268 1.00 90.44 100 GLU A CA 1
ATOM 813 C C . GLU A 1 100 ? -17.975 0.236 17.016 1.00 90.44 100 GLU A C 1
ATOM 815 O O . GLU A 1 100 ? -17.698 -0.863 16.530 1.00 90.44 100 GLU A O 1
ATOM 820 N N . SER A 1 101 ? -19.228 0.583 17.318 1.00 92.06 101 SER A N 1
ATOM 821 C CA . SER A 1 101 ? -20.395 -0.272 17.089 1.00 92.06 101 SER A CA 1
ATOM 822 C C . SER A 1 101 ? -20.581 -0.595 15.605 1.00 92.06 101 SER A C 1
ATOM 824 O O . SER A 1 101 ? -20.736 -1.763 15.2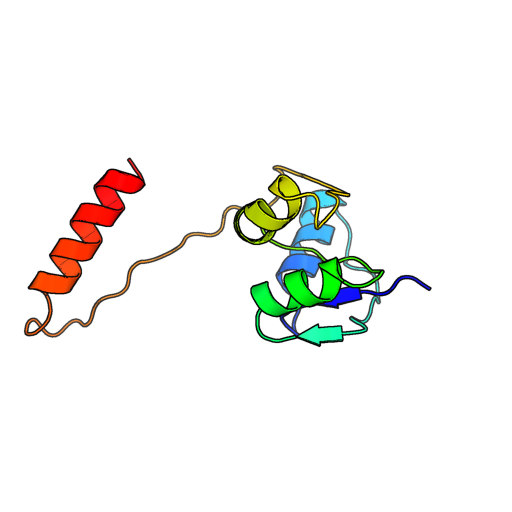45 1.00 92.06 101 SER A O 1
ATOM 826 N N . GLU A 1 102 ? -20.504 0.411 14.730 1.00 94.19 102 GLU A N 1
ATOM 827 C CA . GLU A 1 102 ? -20.614 0.208 13.281 1.00 94.19 102 GLU A CA 1
ATOM 828 C C . GLU A 1 102 ? -19.431 -0.586 12.713 1.00 94.19 102 GLU A C 1
ATOM 830 O O . GLU A 1 102 ? -19.629 -1.516 11.929 1.00 94.19 102 GLU A O 1
ATOM 835 N N . LEU A 1 103 ? -18.203 -0.303 13.160 1.00 92.25 103 LEU A N 1
ATOM 836 C CA . LEU A 1 103 ? -17.028 -1.076 12.752 1.00 92.25 103 LEU A CA 1
ATOM 837 C C . LEU A 1 103 ? -17.147 -2.547 13.157 1.00 92.25 103 LEU A C 1
ATOM 839 O O . LEU A 1 103 ? -16.835 -3.419 12.350 1.00 92.25 103 LEU A O 1
ATOM 843 N N . LYS A 1 104 ? -17.647 -2.848 14.363 1.00 90.69 104 LYS A N 1
ATOM 844 C CA . LYS A 1 104 ? -17.879 -4.235 14.793 1.00 90.69 104 LYS A CA 1
ATOM 845 C C . LYS A 1 104 ? -18.879 -4.959 13.899 1.00 90.69 104 LYS A C 1
ATOM 847 O O . LYS A 1 104 ? -18.632 -6.115 13.598 1.00 90.69 104 LYS A O 1
ATOM 852 N N . LYS A 1 105 ? -19.953 -4.298 13.450 1.00 94.31 105 LYS A N 1
ATOM 853 C CA . LYS A 1 105 ? -20.940 -4.897 12.528 1.00 94.31 105 LYS A CA 1
ATOM 854 C C . LYS A 1 105 ? -20.362 -5.175 11.141 1.00 94.31 105 LYS A C 1
ATOM 856 O O . LYS A 1 105 ? -20.750 -6.148 10.508 1.00 94.31 105 LYS A O 1
ATOM 861 N N . LEU A 1 106 ? -19.485 -4.299 10.648 1.00 91.12 106 LEU A N 1
ATOM 862 C CA . LEU A 1 106 ? -18.865 -4.439 9.326 1.00 91.12 106 LEU A CA 1
ATOM 863 C C . LEU A 1 106 ? -17.738 -5.480 9.300 1.00 91.12 106 LEU A C 1
ATOM 865 O O . LEU A 1 106 ? -17.450 -6.031 8.239 1.00 91.12 106 LEU A O 1
ATOM 869 N N . LEU A 1 107 ? -17.074 -5.700 10.438 1.00 84.75 107 LEU A N 1
ATOM 870 C CA . LEU A 1 107 ? -15.911 -6.584 10.563 1.00 84.75 107 LEU A CA 1
ATOM 871 C C . LEU A 1 107 ? -16.240 -7.971 11.151 1.00 84.75 107 LEU A C 1
ATOM 873 O O . LEU A 1 107 ? -15.359 -8.831 11.142 1.00 84.75 107 LEU A O 1
ATOM 877 N N . SER A 1 108 ? -17.456 -8.180 11.675 1.00 67.56 108 SER A N 1
ATOM 878 C CA . SER A 1 108 ? -17.977 -9.473 12.162 1.00 67.56 108 SER A CA 1
ATOM 879 C C . SER A 1 108 ? -18.521 -10.347 11.040 1.00 67.56 108 SER A C 1
ATOM 881 O O . SER A 1 108 ? -18.242 -11.565 11.063 1.00 67.56 108 SER A O 1
#

pLDDT: mean 87.62, std 8.79, range [61.12, 97.94]

Radius of gyration: 17.6 Å; chains: 1; bounding box: 41×30×45 Å